Protein AF-A0A9W9YB08-F1 (afdb_monomer_lite)

Structure (mmCIF, N/CA/C/O backbone):
data_AF-A0A9W9YB08-F1
#
_entry.id   AF-A0A9W9YB08-F1
#
loop_
_atom_site.group_PDB
_atom_site.id
_atom_site.type_symbol
_atom_site.label_atom_id
_atom_site.label_alt_id
_atom_site.label_comp_id
_atom_site.label_asym_id
_atom_site.label_entity_id
_atom_site.label_seq_id
_atom_site.pdbx_PDB_ins_code
_atom_site.Cartn_x
_atom_site.Cartn_y
_atom_site.Cartn_z
_atom_site.occupancy
_atom_site.B_iso_or_equiv
_atom_site.auth_seq_id
_atom_site.auth_comp_id
_atom_site.auth_asym_id
_atom_site.auth_atom_id
_atom_site.pdbx_PDB_model_num
ATOM 1 N N . MET A 1 1 ? -26.400 12.741 21.927 1.00 71.25 1 MET A N 1
ATOM 2 C CA . MET A 1 1 ? -25.028 12.969 21.400 1.00 71.25 1 MET A CA 1
ATOM 3 C C . MET A 1 1 ? -23.936 12.501 22.371 1.00 71.25 1 MET A C 1
ATOM 5 O O . MET A 1 1 ? -22.891 12.057 21.921 1.00 71.25 1 MET A O 1
ATOM 9 N N . THR A 1 2 ? -24.168 12.526 23.688 1.00 83.62 2 THR A N 1
ATOM 10 C CA . THR A 1 2 ? -23.248 11.997 24.719 1.00 83.62 2 THR A CA 1
ATOM 11 C C . THR A 1 2 ? -22.978 10.495 24.599 1.00 83.62 2 THR A C 1
ATOM 13 O O . THR A 1 2 ? -21.904 10.031 24.972 1.00 83.62 2 THR A O 1
ATOM 16 N N . ASP A 1 3 ? -23.916 9.740 24.026 1.00 86.69 3 ASP A N 1
ATOM 17 C CA . ASP A 1 3 ? -23.779 8.299 23.798 1.00 86.69 3 ASP A CA 1
ATOM 18 C C . ASP A 1 3 ? -22.624 7.930 22.861 1.00 86.69 3 ASP A C 1
ATOM 20 O O . ASP A 1 3 ? -22.025 6.875 23.031 1.00 86.69 3 ASP A O 1
ATOM 24 N N . VAL A 1 4 ? -22.260 8.814 21.927 1.00 87.12 4 VAL A N 1
ATOM 25 C CA . VAL A 1 4 ? -21.148 8.602 20.980 1.00 87.12 4 VAL A CA 1
ATOM 26 C C . VAL A 1 4 ? -19.788 8.673 21.683 1.00 87.12 4 VAL A C 1
ATOM 28 O O . VAL A 1 4 ? -18.836 8.015 21.279 1.00 87.12 4 VAL A O 1
ATOM 31 N N . LEU A 1 5 ? -19.697 9.444 22.769 1.00 87.50 5 LEU A N 1
ATOM 32 C CA . LEU A 1 5 ? -18.472 9.604 23.557 1.00 87.50 5 LEU A CA 1
ATOM 33 C C . LEU A 1 5 ? -18.305 8.492 24.609 1.00 87.50 5 LEU A C 1
ATOM 35 O O . LEU A 1 5 ? -17.271 8.421 25.285 1.00 87.50 5 LEU A O 1
ATOM 39 N N . LYS A 1 6 ? -19.302 7.609 24.772 1.00 91.81 6 LYS A N 1
ATOM 40 C CA . LYS A 1 6 ? -19.220 6.489 25.715 1.00 91.81 6 LYS A CA 1
ATOM 41 C C . LYS A 1 6 ? -18.103 5.539 25.281 1.00 91.81 6 LYS A C 1
ATOM 43 O O . LYS A 1 6 ? -18.133 4.964 24.202 1.00 91.81 6 LYS A O 1
ATOM 48 N N . GLY A 1 7 ? -17.129 5.329 26.167 1.00 87.12 7 GLY A N 1
ATOM 49 C CA . GLY A 1 7 ? -16.077 4.325 25.978 1.00 87.12 7 GLY A CA 1
ATOM 50 C C . GLY A 1 7 ? -14.763 4.831 25.382 1.00 87.12 7 GLY A C 1
ATOM 51 O O . GLY A 1 7 ? -13.856 4.019 25.225 1.00 87.12 7 GLY A O 1
ATOM 52 N N . LEU A 1 8 ? -14.595 6.138 25.145 1.00 90.38 8 LEU A N 1
ATOM 53 C CA . LEU A 1 8 ? -13.322 6.696 24.658 1.00 90.38 8 LEU A CA 1
ATOM 54 C C . LEU A 1 8 ? -12.123 6.341 25.559 1.00 90.38 8 LEU A C 1
ATOM 56 O O . LEU A 1 8 ? -11.068 5.971 25.058 1.00 90.38 8 LEU A O 1
ATOM 60 N N . GLY A 1 9 ? -12.302 6.333 26.886 1.00 88.06 9 GLY A N 1
ATOM 61 C CA . GLY A 1 9 ? -11.256 5.927 27.840 1.00 88.06 9 GLY A CA 1
ATOM 62 C C . GLY A 1 9 ? -10.936 4.423 27.863 1.00 88.06 9 GLY A C 1
ATOM 63 O O . GLY A 1 9 ? -9.989 4.008 28.525 1.00 88.06 9 GLY A O 1
ATOM 64 N N . LYS A 1 10 ? -11.714 3.591 27.158 1.00 92.56 10 LYS A N 1
ATOM 65 C CA . LYS A 1 10 ? -11.470 2.143 27.032 1.00 92.56 10 LYS A CA 1
ATOM 66 C C . LYS A 1 10 ? -10.614 1.805 25.807 1.00 92.56 10 LYS A C 1
ATOM 68 O O . LYS A 1 10 ? -10.121 0.683 25.706 1.00 92.56 10 LYS A O 1
ATOM 73 N N . VAL A 1 11 ? -10.427 2.752 24.885 1.00 91.19 11 VAL A N 1
ATOM 74 C CA . VAL A 1 11 ? -9.624 2.554 23.675 1.00 91.19 11 VAL A CA 1
ATOM 75 C C . VAL A 1 11 ? -8.142 2.621 24.040 1.00 91.19 11 VAL A C 1
ATOM 77 O O . VAL A 1 11 ? -7.643 3.654 24.476 1.00 91.19 11 VAL A O 1
ATOM 80 N N . LYS A 1 12 ? -7.421 1.514 23.845 1.00 92.44 12 LYS A N 1
ATOM 81 C CA . LYS A 1 12 ? -5.959 1.457 23.970 1.00 92.44 12 LYS A CA 1
ATOM 82 C C . LYS A 1 12 ? -5.344 1.290 22.586 1.00 92.44 12 LYS A C 1
ATOM 84 O O . LYS A 1 12 ? -5.697 0.365 21.858 1.00 92.44 12 LYS A O 1
ATOM 89 N N . LEU A 1 13 ? -4.415 2.172 22.231 1.00 88.94 13 LEU A N 1
ATOM 90 C CA . LEU A 1 13 ? -3.612 2.037 21.016 1.00 88.94 13 LEU A CA 1
ATOM 91 C C . LEU A 1 13 ? -2.375 1.177 21.296 1.00 88.94 13 LEU A C 1
ATOM 93 O O . LEU A 1 13 ? -1.876 1.128 22.420 1.00 88.94 13 LEU A O 1
ATOM 97 N N . ARG A 1 14 ? -1.859 0.501 20.265 1.00 90.81 14 ARG A N 1
ATOM 98 C CA . ARG A 1 14 ? -0.585 -0.223 20.370 1.00 90.81 14 ARG A CA 1
ATOM 99 C C . ARG A 1 14 ? 0.571 0.771 20.410 1.00 90.81 14 ARG A C 1
ATOM 101 O O . ARG A 1 14 ? 0.605 1.698 19.603 1.00 90.81 14 ARG A O 1
ATOM 108 N N . SER A 1 15 ? 1.531 0.540 21.304 1.00 89.62 15 SER A N 1
ATOM 109 C CA . SER A 1 15 ? 2.791 1.282 21.279 1.00 89.62 15 SER A CA 1
ATOM 110 C C . SER A 1 15 ? 3.600 0.876 20.046 1.00 89.62 15 SER A C 1
ATOM 112 O O . SER A 1 15 ? 3.705 -0.311 19.726 1.00 89.62 15 SER A O 1
ATOM 114 N N . VAL A 1 16 ? 4.137 1.866 19.340 1.00 90.44 16 VAL A N 1
ATOM 115 C CA . VAL A 1 16 ? 5.003 1.683 18.173 1.00 90.44 16 VAL A CA 1
ATOM 116 C C . VAL A 1 16 ? 6.303 2.412 18.464 1.00 90.44 16 VAL A C 1
ATOM 118 O O . VAL A 1 16 ? 6.277 3.540 18.954 1.00 90.44 16 VAL A O 1
ATOM 121 N N . GLU A 1 17 ? 7.426 1.764 18.173 1.00 91.81 17 GLU A N 1
ATOM 122 C CA . GLU A 1 17 ? 8.748 2.375 18.288 1.00 91.81 17 GLU A CA 1
ATOM 123 C C . GLU A 1 17 ? 8.830 3.620 17.397 1.00 91.81 17 GLU A C 1
ATOM 125 O O . GLU A 1 17 ? 8.323 3.630 16.271 1.00 91.81 17 GLU A O 1
ATOM 130 N N . ARG A 1 18 ? 9.428 4.693 17.911 1.00 93.12 18 ARG A N 1
ATOM 131 C CA . ARG A 1 18 ? 9.477 5.996 17.245 1.00 93.12 18 ARG A CA 1
ATOM 132 C C . ARG A 1 18 ? 10.887 6.551 17.264 1.00 93.12 18 ARG A C 1
ATOM 134 O O . ARG A 1 18 ? 11.626 6.347 18.221 1.00 93.12 18 ARG A O 1
ATOM 141 N N . SER A 1 19 ? 11.236 7.268 16.202 1.00 90.62 19 SER A N 1
ATOM 142 C CA . SER A 1 19 ? 12.483 8.023 16.156 1.00 90.62 19 SER A CA 1
ATOM 143 C C . SER A 1 19 ? 12.407 9.205 17.133 1.00 90.62 19 SER A C 1
ATOM 145 O O . SER A 1 19 ? 11.303 9.568 17.557 1.00 90.62 19 SER A O 1
ATOM 147 N N . PRO A 1 20 ? 13.532 9.873 17.451 1.00 91.19 20 PRO A N 1
ATOM 148 C CA . PRO A 1 20 ? 13.512 11.091 18.266 1.00 91.19 20 PRO A CA 1
ATOM 149 C C . PRO A 1 20 ? 12.556 12.179 17.737 1.00 91.19 20 PRO A C 1
ATOM 151 O O . PRO A 1 20 ? 12.029 12.963 18.514 1.00 91.19 20 PRO A O 1
ATOM 154 N N . GLY A 1 21 ? 12.278 12.192 16.425 1.00 92.56 21 GLY A N 1
ATOM 155 C CA . GLY A 1 21 ? 11.318 13.097 15.779 1.00 92.56 21 GLY A CA 1
ATOM 156 C C . GLY A 1 21 ? 9.854 12.627 15.789 1.00 92.56 21 GLY A C 1
ATOM 157 O O . GLY A 1 21 ? 9.017 13.248 15.143 1.00 92.56 21 GLY A O 1
ATOM 158 N N . GLY A 1 22 ? 9.522 11.521 16.462 1.00 89.44 22 GLY A N 1
ATOM 159 C CA . GLY A 1 22 ? 8.142 11.042 16.619 1.00 89.44 22 GLY A CA 1
ATOM 160 C C . GLY A 1 22 ? 7.575 10.234 15.442 1.00 89.44 22 GLY A C 1
ATOM 161 O O . GLY A 1 22 ? 6.447 9.732 15.526 1.00 89.44 22 GLY A O 1
ATOM 162 N N . THR A 1 23 ? 8.340 10.039 14.367 1.00 89.00 23 THR A N 1
ATOM 163 C CA . THR A 1 23 ? 7.926 9.201 13.233 1.00 89.00 23 THR A CA 1
ATOM 164 C C . THR A 1 23 ? 7.932 7.726 13.646 1.00 89.00 23 THR A C 1
ATOM 166 O O . THR A 1 23 ? 8.953 7.250 14.149 1.00 89.00 23 THR A O 1
ATOM 169 N N . PRO A 1 24 ? 6.831 6.978 13.443 1.00 89.69 24 PRO A N 1
ATOM 170 C CA . PRO A 1 24 ? 6.813 5.539 13.685 1.00 89.69 24 PRO A CA 1
ATOM 171 C C . PRO A 1 24 ? 7.886 4.821 12.860 1.00 89.69 24 PRO A C 1
ATOM 173 O O . PRO A 1 24 ? 7.941 4.980 11.637 1.00 89.69 24 PRO A O 1
ATOM 176 N N . LEU A 1 25 ? 8.722 4.011 13.512 1.00 87.00 25 LEU A N 1
ATOM 177 C CA . LEU A 1 25 ? 9.697 3.171 12.825 1.00 87.00 25 LEU A CA 1
ATOM 178 C C . LEU A 1 25 ? 8.959 2.072 12.061 1.00 87.00 25 LEU A C 1
ATOM 180 O O . LEU A 1 25 ? 8.259 1.231 12.631 1.00 87.00 25 LEU A O 1
ATOM 184 N N . ARG A 1 26 ? 9.128 2.070 10.738 1.00 84.19 26 ARG A N 1
ATOM 185 C CA . ARG A 1 26 ? 8.648 0.985 9.883 1.00 84.19 26 ARG A CA 1
ATOM 186 C C . ARG A 1 26 ? 9.581 -0.210 10.036 1.00 84.19 26 ARG A C 1
ATOM 188 O O . ARG A 1 26 ? 10.773 -0.109 9.762 1.00 84.19 26 ARG A O 1
ATOM 195 N N . LYS A 1 27 ? 9.020 -1.354 10.428 1.00 81.31 27 LYS A N 1
ATOM 196 C CA . LYS A 1 27 ? 9.747 -2.626 10.402 1.00 81.31 27 LYS A CA 1
ATOM 197 C C . LYS A 1 27 ? 10.105 -2.976 8.954 1.00 81.31 27 LYS A C 1
ATOM 199 O O . LYS A 1 27 ? 9.295 -2.705 8.059 1.00 81.31 27 LYS A O 1
ATOM 204 N N . PRO A 1 28 ? 11.284 -3.572 8.708 1.00 78.06 28 PRO A N 1
ATOM 205 C CA . PRO A 1 28 ? 11.601 -4.082 7.386 1.00 78.06 28 PRO A CA 1
ATOM 206 C C . PRO A 1 28 ? 10.528 -5.099 6.966 1.00 78.06 28 PRO A C 1
ATOM 208 O O . PRO A 1 28 ? 10.014 -5.834 7.815 1.00 78.06 28 PRO A O 1
ATOM 211 N N . PRO A 1 29 ? 10.148 -5.124 5.677 1.00 74.88 29 PRO A N 1
ATOM 212 C CA . PRO A 1 29 ? 9.190 -6.101 5.188 1.00 74.88 29 PRO A CA 1
ATOM 213 C C . PRO A 1 29 ? 9.729 -7.508 5.446 1.00 74.88 29 PRO A C 1
ATOM 215 O O . PRO A 1 29 ? 10.917 -7.767 5.248 1.00 74.88 29 PRO A O 1
ATOM 218 N N . ILE A 1 30 ? 8.843 -8.403 5.878 1.00 77.75 30 ILE A N 1
ATOM 219 C CA . ILE A 1 30 ? 9.169 -9.817 6.060 1.00 77.75 30 ILE A CA 1
ATOM 220 C C . ILE A 1 30 ? 9.593 -10.359 4.693 1.00 77.75 30 ILE A C 1
ATOM 222 O O . ILE A 1 30 ? 8.894 -10.151 3.698 1.00 77.75 30 ILE A O 1
ATOM 226 N N . SER A 1 31 ? 10.764 -10.994 4.627 1.00 70.25 31 SER A N 1
ATOM 227 C CA . SER A 1 31 ? 11.212 -11.667 3.413 1.00 70.25 31 SER A CA 1
ATOM 228 C C . SER A 1 31 ? 10.251 -12.807 3.127 1.00 70.25 31 SER A C 1
ATOM 230 O O . SER A 1 31 ? 10.125 -13.723 3.934 1.00 70.25 31 SER A O 1
ATOM 232 N N . THR A 1 32 ? 9.549 -12.723 2.005 1.00 72.19 32 THR A N 1
ATOM 233 C CA . THR A 1 32 ? 8.677 -13.800 1.574 1.00 72.19 32 THR A CA 1
ATOM 234 C C . THR A 1 32 ? 9.469 -14.789 0.738 1.00 72.19 32 THR A C 1
ATOM 236 O O . THR A 1 32 ? 10.231 -14.404 -0.159 1.00 72.19 32 THR A O 1
ATOM 239 N N . ASP A 1 33 ? 9.285 -16.069 1.038 1.00 70.38 33 ASP A N 1
ATOM 240 C CA . ASP A 1 33 ? 9.812 -17.148 0.221 1.00 70.38 33 ASP A CA 1
ATOM 241 C C . ASP A 1 33 ? 9.137 -17.029 -1.145 1.00 70.38 33 ASP A C 1
ATOM 243 O O . ASP A 1 33 ? 7.909 -16.986 -1.241 1.00 70.38 33 ASP A O 1
ATOM 247 N N . GLY A 1 34 ? 9.926 -16.892 -2.212 1.00 76.25 34 GLY A N 1
ATOM 248 C CA . GLY A 1 34 ? 9.463 -16.585 -3.575 1.00 76.25 34 GLY A CA 1
ATOM 249 C C . GLY A 1 34 ? 8.602 -17.668 -4.240 1.00 76.25 34 GLY A C 1
ATOM 250 O O . GLY A 1 34 ? 8.581 -17.752 -5.462 1.00 76.25 34 GLY A O 1
ATOM 251 N N . SER A 1 35 ? 7.945 -18.507 -3.445 1.00 84.50 35 SER A N 1
ATOM 252 C CA . SER A 1 35 ? 7.010 -19.556 -3.831 1.00 84.50 35 SER A CA 1
ATOM 253 C C . SER A 1 35 ? 5.574 -19.028 -3.966 1.00 84.50 35 SER A C 1
ATOM 255 O O . SER A 1 35 ? 4.825 -19.484 -4.825 1.00 84.50 35 SER A O 1
ATOM 257 N N . ASP A 1 36 ? 5.185 -18.025 -3.169 1.00 91.12 36 ASP A N 1
ATOM 258 C CA . ASP A 1 36 ? 3.839 -17.443 -3.244 1.00 91.12 36 ASP A CA 1
ATOM 259 C C . ASP A 1 36 ? 3.679 -16.515 -4.477 1.00 91.12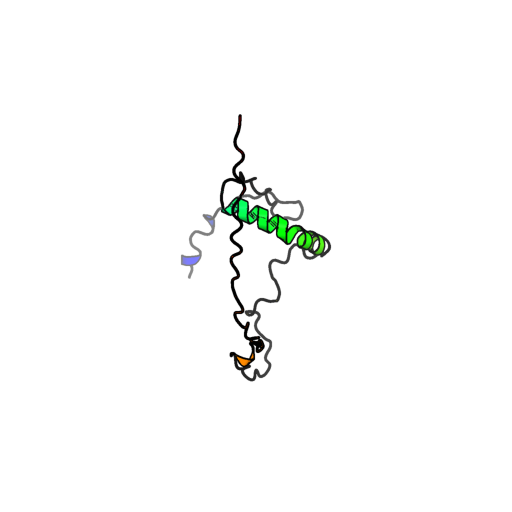 36 ASP A C 1
ATOM 261 O O . ASP A 1 36 ? 4.544 -15.666 -4.733 1.00 91.12 36 ASP A O 1
ATOM 265 N N . PRO A 1 37 ? 2.571 -16.612 -5.242 1.00 92.88 37 PRO A N 1
ATOM 266 C CA . PRO A 1 37 ? 2.332 -15.770 -6.416 1.00 92.88 37 PRO A CA 1
ATOM 267 C C . PRO A 1 37 ? 2.396 -14.264 -6.126 1.00 92.88 37 PRO A C 1
ATOM 269 O O . PRO A 1 37 ? 2.945 -13.514 -6.942 1.00 92.88 37 PRO A O 1
ATOM 272 N N . ALA A 1 38 ? 1.887 -13.791 -4.982 1.00 91.44 38 ALA A N 1
ATOM 273 C CA . ALA A 1 38 ? 1.934 -12.362 -4.658 1.00 91.44 38 ALA A CA 1
ATOM 274 C C . ALA A 1 38 ? 3.379 -11.889 -4.434 1.00 91.44 38 ALA A C 1
ATOM 276 O O . ALA A 1 38 ? 3.775 -10.815 -4.900 1.00 91.44 38 ALA A O 1
ATOM 277 N N . SER A 1 39 ? 4.191 -12.728 -3.799 1.00 89.56 39 SER A N 1
ATOM 278 C CA . SER A 1 39 ? 5.619 -12.504 -3.577 1.00 89.56 39 SER A CA 1
ATOM 279 C C . SER A 1 39 ? 6.407 -12.407 -4.882 1.00 89.56 39 SER A C 1
ATOM 281 O O . SER A 1 39 ? 7.216 -11.488 -5.053 1.00 89.56 39 SER A O 1
ATOM 283 N N . ILE A 1 40 ? 6.123 -13.285 -5.845 1.00 92.50 40 ILE A N 1
ATOM 284 C CA . ILE A 1 40 ? 6.737 -13.251 -7.180 1.00 92.50 40 ILE A CA 1
ATOM 285 C C . ILE A 1 40 ? 6.393 -11.939 -7.896 1.00 92.50 40 ILE A C 1
ATOM 287 O O . ILE A 1 40 ? 7.284 -11.250 -8.409 1.00 92.50 40 ILE A O 1
ATOM 291 N N . ILE A 1 41 ? 5.114 -11.549 -7.891 1.00 93.12 41 ILE A N 1
ATOM 292 C CA . ILE A 1 41 ? 4.655 -10.301 -8.517 1.00 93.12 41 ILE A CA 1
ATOM 293 C C . ILE A 1 41 ? 5.329 -9.094 -7.856 1.00 93.12 41 ILE A C 1
ATOM 295 O O . ILE A 1 41 ? 5.868 -8.230 -8.552 1.00 93.12 41 ILE A O 1
ATOM 299 N N . ALA A 1 42 ? 5.366 -9.042 -6.524 1.00 91.00 42 ALA A N 1
ATOM 300 C CA . ALA A 1 42 ? 6.001 -7.957 -5.784 1.00 91.00 42 ALA A CA 1
ATOM 301 C C . ALA A 1 42 ? 7.488 -7.813 -6.146 1.00 91.00 42 ALA A C 1
ATOM 303 O O . ALA A 1 42 ? 7.966 -6.700 -6.396 1.00 91.00 42 ALA A O 1
ATOM 304 N N . GLN A 1 43 ? 8.219 -8.928 -6.242 1.00 90.38 43 GLN A N 1
ATOM 305 C CA . GLN A 1 43 ? 9.619 -8.925 -6.664 1.00 90.38 43 GLN A CA 1
ATOM 306 C C . GLN A 1 43 ? 9.785 -8.437 -8.109 1.00 90.38 43 GLN A C 1
ATOM 308 O O . GLN A 1 43 ? 10.662 -7.608 -8.379 1.00 90.38 43 GLN A O 1
ATOM 313 N N . ALA A 1 44 ? 8.938 -8.897 -9.032 1.00 93.81 44 ALA A N 1
ATOM 314 C CA . ALA A 1 44 ? 8.969 -8.476 -10.430 1.00 93.81 44 ALA A CA 1
ATOM 315 C C . ALA A 1 44 ? 8.700 -6.969 -10.580 1.00 93.81 44 ALA A C 1
ATOM 317 O O . ALA A 1 44 ? 9.451 -6.271 -11.267 1.00 93.81 44 ALA A O 1
ATOM 318 N N . LEU A 1 45 ? 7.697 -6.436 -9.877 1.00 93.31 45 LEU A N 1
ATOM 319 C CA . LEU A 1 45 ? 7.397 -5.001 -9.854 1.00 93.31 45 LEU A CA 1
ATOM 320 C C . LEU A 1 45 ? 8.554 -4.197 -9.243 1.00 93.31 45 LEU A C 1
ATOM 322 O O . LEU A 1 45 ? 8.982 -3.193 -9.820 1.00 93.31 45 LEU A O 1
ATOM 326 N N . LYS A 1 46 ? 9.126 -4.664 -8.124 1.00 88.00 46 LYS A N 1
ATOM 327 C CA . LYS A 1 46 ? 10.279 -4.026 -7.465 1.00 88.00 46 LYS A CA 1
ATOM 328 C C . LYS A 1 46 ? 11.494 -3.941 -8.389 1.00 88.00 46 LYS A C 1
ATOM 330 O O . LYS A 1 46 ? 12.191 -2.923 -8.357 1.00 88.00 46 LYS A O 1
ATOM 335 N N . LYS A 1 47 ? 11.735 -4.974 -9.208 1.00 90.62 47 LYS A N 1
ATOM 336 C CA . LYS A 1 47 ? 12.780 -4.992 -10.247 1.00 90.62 47 LYS A CA 1
ATOM 337 C C . LYS A 1 47 ? 12.440 -4.037 -11.397 1.00 90.62 47 LYS A C 1
ATOM 339 O O . LYS A 1 47 ? 13.256 -3.178 -11.721 1.00 90.62 47 LYS A O 1
ATOM 344 N N . LYS A 1 48 ? 11.223 -4.112 -11.951 1.00 94.19 48 LYS A N 1
ATOM 345 C CA . LYS A 1 48 ? 10.762 -3.287 -13.088 1.00 94.19 48 LYS A CA 1
ATOM 346 C C . LYS A 1 48 ? 10.863 -1.787 -12.820 1.00 94.19 48 LYS A C 1
ATOM 348 O O . LYS A 1 48 ? 11.215 -1.019 -13.710 1.00 94.19 48 LYS A O 1
ATOM 353 N N . PHE A 1 49 ? 10.565 -1.366 -11.596 1.00 91.31 49 PHE A N 1
ATOM 354 C CA . PHE A 1 49 ? 10.553 0.047 -11.219 1.00 91.31 49 PHE A CA 1
ATOM 355 C C . PHE A 1 49 ? 11.766 0.472 -10.381 1.00 91.31 49 PHE A C 1
ATOM 357 O O . PHE A 1 49 ? 11.778 1.577 -9.839 1.00 91.31 49 PHE A O 1
ATOM 364 N N . ALA A 1 50 ? 12.817 -0.354 -10.292 1.00 86.19 50 ALA A N 1
ATOM 365 C CA . ALA A 1 50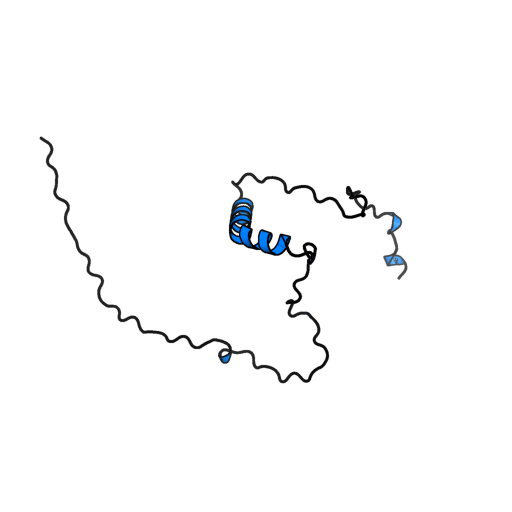 ? 14.016 -0.037 -9.511 1.00 86.19 50 ALA A CA 1
ATOM 366 C C . ALA A 1 50 ? 14.678 1.288 -9.933 1.00 86.19 50 ALA A C 1
ATOM 368 O O . ALA A 1 50 ? 15.170 2.027 -9.082 1.00 86.19 50 ALA A O 1
ATOM 369 N N . HIS A 1 51 ? 14.641 1.622 -11.227 1.00 84.00 51 HIS A N 1
ATOM 370 C CA . HIS A 1 51 ? 15.192 2.873 -11.749 1.00 84.00 51 HIS A CA 1
ATOM 371 C C . HIS A 1 51 ? 14.429 4.119 -11.266 1.00 84.00 51 HIS A C 1
ATOM 373 O O . HIS A 1 51 ? 15.051 5.135 -10.967 1.00 84.00 51 HIS A O 1
ATOM 379 N N . ARG A 1 52 ? 13.101 4.033 -11.100 1.00 82.69 52 ARG A N 1
ATOM 380 C CA . ARG A 1 52 ? 12.275 5.162 -10.634 1.00 82.69 52 ARG A CA 1
ATOM 381 C C . ARG A 1 52 ? 12.581 5.540 -9.188 1.00 82.69 52 ARG A C 1
ATOM 383 O O . ARG A 1 52 ? 12.678 6.719 -8.886 1.00 82.69 52 ARG A O 1
ATOM 390 N N . ARG A 1 53 ? 12.847 4.552 -8.324 1.00 68.94 53 ARG A N 1
ATOM 391 C CA . ARG A 1 53 ? 13.231 4.807 -6.924 1.00 68.94 53 ARG A CA 1
ATOM 392 C C . ARG A 1 53 ? 14.543 5.578 -6.793 1.00 68.94 53 ARG A C 1
ATOM 394 O O . ARG A 1 53 ? 14.689 6.329 -5.845 1.00 68.94 53 ARG A O 1
ATOM 401 N N . ARG A 1 54 ? 15.490 5.419 -7.726 1.00 66.81 54 ARG A N 1
ATOM 402 C CA . ARG A 1 54 ? 16.734 6.213 -7.729 1.00 66.81 54 ARG A CA 1
ATOM 403 C C . ARG A 1 54 ? 16.485 7.663 -8.138 1.00 66.81 54 ARG A C 1
ATOM 405 O O . ARG A 1 54 ? 17.093 8.557 -7.572 1.00 66.81 54 ARG A O 1
ATOM 412 N N . GLN A 1 55 ? 15.582 7.883 -9.091 1.00 60.31 55 GLN A N 1
ATOM 413 C CA . GLN A 1 55 ? 15.181 9.232 -9.497 1.00 60.31 55 GLN A CA 1
ATOM 414 C C . GLN A 1 55 ? 14.385 9.942 -8.388 1.00 60.31 55 GLN A C 1
ATOM 416 O O . GLN A 1 55 ? 14.559 11.133 -8.173 1.00 60.31 55 GLN A O 1
ATOM 421 N N . GLU A 1 56 ? 13.556 9.199 -7.652 1.00 57.31 56 GLU A N 1
ATOM 422 C CA . GLU A 1 56 ? 12.712 9.718 -6.570 1.00 57.31 56 GLU A CA 1
ATOM 423 C C . GLU A 1 56 ? 13.450 9.854 -5.229 1.00 57.31 56 GLU A C 1
ATOM 425 O O . GLU A 1 56 ? 13.141 10.755 -4.464 1.00 57.31 56 GLU A O 1
ATOM 430 N N . ALA A 1 57 ? 14.482 9.044 -4.958 1.00 55.81 57 ALA A N 1
ATOM 431 C CA . ALA A 1 57 ? 15.333 9.197 -3.768 1.00 55.81 57 ALA A CA 1
ATOM 432 C C . ALA A 1 57 ? 16.184 10.482 -3.788 1.00 55.81 57 ALA A C 1
ATOM 434 O O . ALA A 1 57 ? 16.622 10.935 -2.736 1.00 55.81 57 ALA A O 1
ATOM 435 N N . ASN A 1 58 ? 16.393 11.076 -4.969 1.00 50.38 58 ASN A N 1
ATOM 436 C CA . ASN A 1 58 ? 16.977 12.412 -5.119 1.00 50.38 58 ASN A CA 1
ATOM 437 C C . ASN A 1 58 ? 15.930 13.538 -5.025 1.00 50.38 58 ASN A C 1
ATOM 439 O O . ASN A 1 58 ? 16.294 14.710 -5.104 1.00 50.38 58 ASN A O 1
ATOM 443 N N . SER A 1 59 ? 14.645 13.209 -4.866 1.00 42.06 59 SER A N 1
ATOM 444 C CA . SER A 1 59 ? 13.605 14.182 -4.550 1.00 42.06 59 SER A CA 1
ATOM 445 C C . SER A 1 59 ? 13.466 14.279 -3.025 1.00 42.06 59 SER A C 1
ATOM 447 O O . SER A 1 59 ? 13.271 13.254 -2.371 1.00 42.06 59 SER A O 1
ATOM 449 N N . PRO A 1 60 ? 13.505 15.483 -2.428 1.00 47.78 60 PRO A N 1
ATOM 450 C CA . PRO A 1 60 ? 13.308 15.675 -0.987 1.00 47.78 60 PRO A CA 1
ATOM 451 C C . PRO A 1 60 ? 11.874 15.360 -0.505 1.00 47.78 60 PRO A C 1
ATOM 453 O O . PRO A 1 60 ? 11.550 15.595 0.654 1.00 47.78 60 P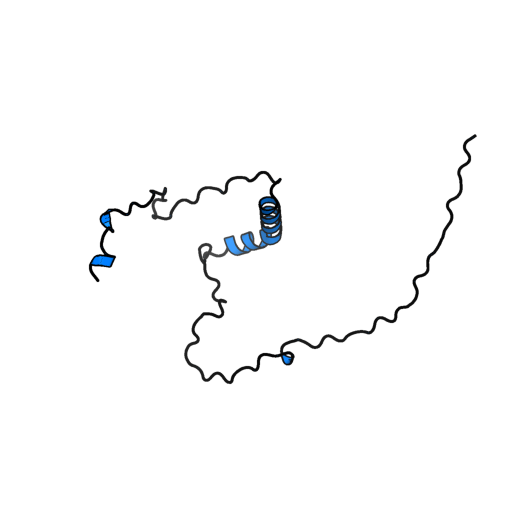RO A O 1
ATOM 456 N N . ASP A 1 61 ? 11.012 14.813 -1.368 1.00 46.84 61 ASP A N 1
ATOM 457 C CA . ASP A 1 61 ? 9.588 14.568 -1.126 1.00 46.84 61 ASP A CA 1
ATOM 458 C C . ASP A 1 61 ? 9.248 13.065 -1.043 1.00 46.84 61 ASP A C 1
ATOM 460 O O . ASP A 1 61 ? 8.219 12.602 -1.534 1.00 46.84 61 ASP A O 1
ATOM 464 N N . ALA A 1 62 ? 10.114 12.263 -0.412 1.00 50.06 62 ALA A N 1
ATOM 465 C CA . ALA A 1 62 ? 9.902 10.820 -0.213 1.00 50.06 62 ALA A CA 1
ATOM 466 C C . ALA A 1 62 ? 8.730 10.475 0.742 1.00 50.06 62 ALA A C 1
ATOM 468 O O . ALA A 1 62 ? 8.537 9.309 1.089 1.00 50.06 62 ALA A O 1
ATOM 469 N N . ASN A 1 63 ? 7.950 11.476 1.173 1.00 48.31 63 ASN A N 1
ATOM 470 C CA . ASN A 1 63 ? 6.779 11.326 2.037 1.00 48.31 63 ASN A CA 1
ATOM 471 C C . ASN A 1 63 ? 5.462 11.783 1.377 1.00 48.31 63 ASN A C 1
ATOM 473 O O . ASN A 1 63 ? 4.440 11.864 2.060 1.00 48.31 63 ASN A O 1
ATOM 477 N N . LYS A 1 64 ? 5.433 12.064 0.066 1.00 47.34 64 LYS A N 1
ATOM 478 C CA . LYS A 1 64 ? 4.170 12.361 -0.626 1.00 47.34 64 LYS A CA 1
ATOM 479 C C . LYS A 1 64 ? 3.401 11.090 -0.982 1.00 47.34 64 LYS A C 1
ATOM 481 O O . LYS A 1 64 ? 3.319 10.670 -2.135 1.00 47.34 64 LYS A O 1
ATOM 486 N N . GLU A 1 65 ? 2.719 10.528 0.010 1.00 50.28 65 GLU A N 1
ATOM 487 C CA . GLU A 1 65 ? 1.433 9.879 -0.252 1.00 50.28 65 GLU A CA 1
ATOM 488 C C . GLU A 1 65 ? 0.424 10.952 -0.683 1.00 50.28 65 GLU A C 1
ATOM 490 O O . GLU A 1 65 ? -0.356 11.422 0.130 1.00 50.28 65 GLU A O 1
ATOM 495 N N . ASN A 1 66 ? 0.514 11.414 -1.933 1.00 48.44 66 ASN A N 1
ATOM 496 C CA . ASN A 1 66 ? -0.571 12.003 -2.725 1.00 48.44 66 ASN A CA 1
ATOM 497 C C . ASN A 1 66 ? 0.031 12.499 -4.050 1.00 48.44 66 ASN A C 1
ATOM 499 O O . ASN A 1 66 ? 0.665 13.555 -4.106 1.00 48.44 66 ASN A O 1
ATOM 503 N N . SER A 1 67 ? -0.174 11.762 -5.143 1.00 40.91 67 SER A N 1
ATOM 504 C CA . SER A 1 67 ? -0.051 12.368 -6.470 1.00 40.91 67 SER A CA 1
ATOM 505 C C . SER A 1 67 ? -1.069 13.512 -6.569 1.00 40.91 67 SER A C 1
ATOM 507 O O . SER A 1 67 ? -2.260 13.247 -6.416 1.00 40.91 67 SER A O 1
ATOM 509 N N . PRO A 1 68 ? -0.687 14.749 -6.934 1.00 47.00 68 PRO A N 1
ATOM 510 C CA . PRO A 1 68 ? -1.649 15.822 -7.210 1.00 47.00 68 PRO A CA 1
ATOM 511 C C . PRO A 1 68 ? -2.427 15.607 -8.529 1.00 47.00 68 PRO A C 1
ATOM 513 O O . PRO A 1 68 ? -2.992 16.542 -9.079 1.00 47.00 68 PRO A O 1
ATOM 516 N N . GLY A 1 69 ? -2.455 14.378 -9.054 1.00 43.38 69 GLY A N 1
ATOM 517 C CA . GLY A 1 69 ? -3.188 13.980 -10.256 1.00 43.38 69 GLY A CA 1
ATOM 518 C C . GLY A 1 69 ? -4.468 13.197 -9.962 1.00 43.38 69 GLY A C 1
ATOM 519 O O . GLY A 1 69 ? -4.994 12.555 -10.867 1.00 43.38 69 GLY A O 1
ATOM 520 N N . SER A 1 70 ? -4.952 13.194 -8.713 1.00 50.25 70 SER A N 1
ATOM 521 C CA . SER A 1 70 ? -6.287 12.668 -8.421 1.00 50.25 70 SER A CA 1
ATOM 522 C C . SER A 1 70 ? -7.328 13.545 -9.128 1.00 50.25 70 SER A C 1
ATOM 524 O O . SER A 1 70 ? -7.379 14.748 -8.858 1.00 50.25 70 SER A O 1
ATOM 526 N N . PRO A 1 71 ? -8.200 12.982 -9.985 1.00 57.25 71 PRO A N 1
ATOM 527 C CA . PRO A 1 71 ? -9.269 13.740 -10.636 1.00 57.25 71 PRO A CA 1
ATOM 528 C C . PRO A 1 71 ? -10.346 14.201 -9.639 1.00 57.25 71 PRO A C 1
ATOM 530 O O . PRO A 1 71 ? -11.307 14.851 -10.030 1.00 57.25 71 PRO A O 1
ATOM 533 N N . PHE A 1 72 ? -10.193 13.868 -8.352 1.00 53.00 72 PHE A N 1
ATOM 534 C CA . PHE A 1 72 ? -11.070 14.295 -7.268 1.00 53.00 72 PHE A CA 1
ATOM 535 C C . PHE A 1 72 ? -10.632 15.616 -6.609 1.00 53.00 72 PHE A C 1
ATOM 537 O O . PHE A 1 72 ? -11.249 16.058 -5.642 1.00 53.00 72 PHE A O 1
ATOM 544 N N . GLY A 1 73 ? -9.565 16.257 -7.102 1.00 50.06 73 GLY A N 1
ATOM 545 C CA . GLY A 1 73 ? -9.210 17.611 -6.688 1.00 50.06 73 GLY A CA 1
ATOM 546 C C . GLY A 1 73 ? -10.272 18.597 -7.169 1.00 50.06 73 GLY A C 1
ATOM 547 O O . GLY A 1 73 ? -10.410 18.822 -8.368 1.00 50.06 73 GLY A O 1
ATOM 548 N N . THR A 1 74 ? -11.037 19.163 -6.238 1.00 54.34 74 THR A N 1
ATOM 549 C CA . THR A 1 74 ? -12.036 20.211 -6.486 1.00 54.34 74 THR A CA 1
ATOM 550 C C . THR A 1 74 ? -11.466 21.312 -7.392 1.00 54.34 74 THR A C 1
ATOM 552 O O . THR A 1 74 ? -10.466 21.927 -7.007 1.00 54.34 74 THR A O 1
ATOM 555 N N . PRO A 1 75 ? -12.063 21.604 -8.562 1.00 51.78 75 PRO A N 1
ATOM 556 C CA . PRO A 1 75 ? -11.603 22.714 -9.379 1.00 51.78 75 PRO A CA 1
ATOM 557 C C . PRO A 1 75 ? -12.048 24.042 -8.741 1.00 51.78 75 PRO A C 1
ATOM 559 O O . PRO A 1 75 ? -13.214 24.169 -8.354 1.00 51.78 75 PRO A O 1
ATOM 562 N N . PRO A 1 76 ? -11.168 25.055 -8.637 1.00 47.22 76 PRO A N 1
ATOM 563 C CA . PRO A 1 76 ? -11.613 26.415 -8.383 1.00 47.22 76 PRO A CA 1
ATOM 564 C C . PRO A 1 76 ? -12.448 26.885 -9.582 1.00 47.22 76 PRO A C 1
ATOM 566 O O . PRO A 1 76 ? -12.027 26.780 -10.735 1.00 47.22 76 PRO A O 1
ATOM 569 N N . SER A 1 77 ? -13.658 27.348 -9.266 1.00 54.81 77 SER A N 1
ATOM 570 C CA . SER A 1 77 ? -14.664 27.941 -10.152 1.00 54.81 77 SER A CA 1
ATOM 571 C C . SER A 1 77 ? -14.096 28.520 -11.455 1.00 54.81 77 SER A C 1
ATOM 573 O O . SER A 1 77 ? -13.399 29.531 -11.462 1.00 54.81 77 SER A O 1
ATOM 575 N N . SER A 1 78 ? -14.416 27.882 -12.575 1.00 53.47 78 SER A N 1
ATOM 576 C CA . SER A 1 78 ? -14.329 28.468 -13.914 1.00 53.47 78 SER A CA 1
ATOM 577 C C . SER A 1 78 ? -15.408 27.809 -14.786 1.00 53.47 78 SER A C 1
ATOM 579 O O . SER A 1 78 ? -15.761 26.657 -14.528 1.00 53.47 78 SER A O 1
ATOM 581 N N . PRO A 1 79 ? -16.025 28.518 -15.751 1.00 50.88 79 PRO A N 1
ATOM 582 C CA . PRO A 1 79 ? -17.215 28.029 -16.443 1.00 50.88 79 PRO A CA 1
ATOM 583 C C . PRO A 1 79 ? -16.825 26.913 -17.420 1.00 50.88 79 PRO A C 1
ATOM 585 O O . PRO A 1 79 ? -16.370 27.152 -18.539 1.00 50.88 79 PRO A O 1
ATOM 588 N N . ILE A 1 80 ? -16.976 25.671 -16.962 1.00 49.91 80 ILE A N 1
ATOM 589 C CA . ILE A 1 80 ? -16.683 24.451 -17.710 1.00 49.91 80 ILE A CA 1
ATOM 590 C C .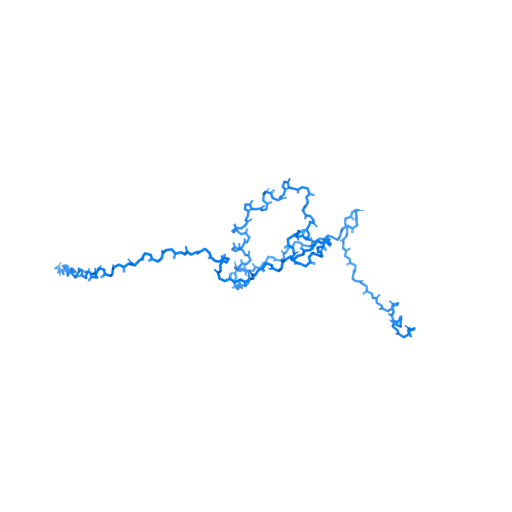 ILE A 1 80 ? -17.741 24.311 -18.809 1.00 49.91 80 ILE A C 1
ATOM 592 O O . ILE A 1 80 ? -18.872 23.901 -18.552 1.00 49.91 80 ILE A O 1
ATOM 596 N N . LYS A 1 81 ? -17.375 24.609 -20.061 1.00 61.94 81 LYS A N 1
ATOM 597 C CA . LYS A 1 81 ? -18.060 23.971 -21.193 1.00 61.94 81 LYS A CA 1
ATOM 598 C C . LYS A 1 81 ? -17.824 22.465 -21.034 1.00 61.94 81 LYS A C 1
ATOM 600 O O . LYS A 1 81 ? -16.659 22.086 -20.887 1.00 61.94 81 LYS A O 1
ATOM 605 N N . PRO A 1 82 ? -18.863 21.612 -21.019 1.00 63.97 82 PRO A N 1
ATOM 606 C CA . PRO A 1 82 ? -18.658 20.180 -20.876 1.00 63.97 82 PRO A CA 1
ATOM 607 C C . PRO A 1 82 ? -17.821 19.719 -22.061 1.00 63.97 82 PRO A C 1
ATOM 609 O O . PRO A 1 82 ? -18.253 19.807 -23.209 1.00 63.97 82 PRO A O 1
ATOM 612 N N . VAL A 1 83 ? -16.591 19.292 -21.785 1.00 65.88 83 VAL A N 1
ATOM 613 C CA . VAL A 1 83 ? -15.741 18.669 -22.794 1.00 65.88 83 VAL A CA 1
ATOM 614 C C . VAL A 1 83 ? -16.452 17.365 -23.148 1.00 65.88 83 VAL A C 1
ATOM 616 O O . VAL A 1 83 ? -16.592 16.518 -22.261 1.00 65.88 83 VAL A O 1
ATOM 619 N N . PRO A 1 84 ? -16.993 17.202 -24.369 1.00 70.12 84 PRO A N 1
ATOM 620 C CA . PRO A 1 84 ? -17.726 15.992 -24.692 1.00 70.12 84 PRO A CA 1
ATOM 621 C C . PRO A 1 84 ? -16.759 14.817 -24.557 1.00 70.12 84 PRO A C 1
ATOM 623 O O . PRO A 1 84 ? -15.682 14.806 -25.143 1.00 70.12 84 PRO A O 1
ATOM 626 N N . PHE A 1 85 ? -17.113 13.839 -23.733 1.00 76.31 85 PHE A N 1
ATOM 627 C CA . PHE A 1 85 ? -16.326 12.625 -23.575 1.00 76.31 85 PHE A CA 1
ATOM 628 C C . PHE A 1 85 ? -16.788 11.638 -24.649 1.00 76.31 85 PHE A C 1
ATOM 630 O O . PHE A 1 85 ? -17.980 11.356 -24.759 1.00 76.31 85 PHE A O 1
ATOM 637 N N . GLY A 1 86 ? -15.883 11.148 -25.498 1.00 69.62 86 GLY A N 1
ATOM 638 C CA . GLY A 1 86 ? -16.285 10.265 -26.593 1.00 69.62 86 GLY A CA 1
ATOM 639 C C . GLY A 1 86 ? -15.158 9.880 -27.552 1.00 69.62 86 GLY A C 1
ATOM 640 O O . GLY A 1 86 ? -14.019 10.306 -27.377 1.00 69.62 86 GLY A O 1
ATOM 641 N N . PRO A 1 87 ? -15.461 9.083 -28.593 1.00 69.56 87 PRO A N 1
ATOM 642 C CA . PRO A 1 87 ? -14.469 8.438 -29.461 1.00 69.56 87 PRO A CA 1
ATOM 643 C C . PRO A 1 87 ? -13.568 9.405 -30.241 1.00 69.56 87 PRO A C 1
ATOM 645 O O . PRO A 1 87 ? -12.520 8.991 -30.715 1.00 69.56 87 PRO A O 1
ATOM 648 N N . HIS A 1 88 ? -13.917 10.691 -30.331 1.00 73.50 88 HIS A N 1
ATOM 649 C CA . HIS A 1 88 ? -13.056 11.733 -30.901 1.00 73.50 88 HIS A CA 1
ATOM 650 C C . HIS A 1 88 ? -11.811 12.031 -30.040 1.00 73.50 88 HIS A C 1
ATOM 652 O O . HIS A 1 88 ? -10.852 12.614 -30.539 1.00 73.50 88 HIS A O 1
ATOM 658 N N . LEU A 1 89 ? -11.798 11.605 -28.767 1.00 74.69 89 LEU A N 1
ATOM 659 C CA . LEU A 1 89 ? -10.603 11.596 -27.914 1.00 74.69 89 LEU A CA 1
ATOM 660 C C . LEU A 1 89 ? -9.649 10.441 -28.258 1.00 74.69 89 LEU A C 1
ATOM 662 O O . LEU A 1 89 ? -8.484 10.451 -27.855 1.00 74.69 89 LEU A O 1
ATOM 666 N N . LEU A 1 90 ? -10.120 9.435 -28.998 1.00 77.88 90 LEU A N 1
ATOM 667 C CA . LEU A 1 90 ? -9.296 8.325 -29.455 1.00 77.88 90 LEU A CA 1
ATOM 668 C C . LEU A 1 90 ? -8.667 8.703 -30.797 1.00 77.88 90 LEU A C 1
ATOM 670 O O . LEU A 1 90 ? -9.352 9.014 -31.768 1.00 77.88 90 LEU A O 1
ATOM 674 N N . LYS A 1 91 ? -7.334 8.661 -30.868 1.00 74.75 91 LYS A N 1
ATOM 675 C CA . LYS A 1 91 ? -6.603 8.917 -32.114 1.00 74.75 91 LYS A CA 1
ATOM 676 C C . LYS A 1 91 ? -6.963 7.842 -33.138 1.00 74.75 91 LYS A C 1
ATOM 678 O O . LYS A 1 91 ? -6.740 6.655 -32.891 1.00 74.75 91 LYS A O 1
ATOM 683 N N . ALA A 1 92 ? -7.492 8.256 -34.289 1.00 70.56 92 ALA A N 1
ATOM 684 C CA . ALA A 1 92 ? -7.787 7.349 -35.388 1.00 70.56 92 ALA A CA 1
ATOM 685 C C . ALA A 1 92 ? -6.492 6.665 -35.848 1.00 70.56 92 ALA A C 1
ATOM 687 O O . ALA A 1 92 ? -5.567 7.293 -36.360 1.00 70.56 92 ALA A O 1
ATOM 688 N N . THR A 1 93 ? -6.412 5.359 -35.618 1.00 71.88 93 THR A N 1
ATOM 689 C CA . THR A 1 93 ? -5.310 4.522 -36.085 1.00 71.88 93 THR A CA 1
ATOM 690 C C . THR A 1 93 ? -5.630 4.039 -37.498 1.00 71.88 93 THR A C 1
ATOM 692 O O . THR A 1 93 ? -6.671 3.426 -37.742 1.00 71.88 93 THR A O 1
ATOM 695 N N . ASN A 1 94 ? -4.736 4.329 -38.446 1.00 67.25 94 ASN A N 1
ATOM 696 C CA . ASN A 1 94 ? -4.833 3.824 -39.809 1.00 67.25 94 ASN A CA 1
ATOM 697 C C . ASN A 1 94 ? -4.681 2.298 -39.789 1.00 67.25 94 ASN A C 1
ATOM 699 O O . ASN A 1 94 ? -3.574 1.773 -39.638 1.00 67.25 94 ASN A O 1
ATOM 703 N N . LYS A 1 95 ? -5.783 1.564 -39.978 1.00 65.94 95 LYS A N 1
ATOM 704 C CA . LYS A 1 95 ? -5.735 0.118 -40.219 1.00 65.94 95 LYS A CA 1
ATOM 705 C C . LYS A 1 95 ? -5.090 -0.128 -41.585 1.00 65.94 95 LYS A C 1
ATOM 707 O O . LYS A 1 95 ? -5.777 -0.204 -42.601 1.00 65.94 95 LYS A O 1
ATOM 712 N N . LYS A 1 96 ? -3.762 -0.287 -41.626 1.00 64.75 96 LYS A N 1
ATOM 713 C CA . LYS A 1 96 ? -3.101 -0.919 -42.776 1.00 64.75 96 LYS A CA 1
ATOM 714 C C . LYS A 1 96 ? -3.647 -2.341 -42.890 1.00 64.75 96 LYS A C 1
ATOM 716 O O . LYS A 1 96 ? -3.342 -3.197 -42.059 1.00 64.75 96 LYS A O 1
ATOM 721 N N . ARG A 1 97 ? -4.479 -2.576 -43.908 1.00 62.62 97 ARG A N 1
ATOM 722 C CA . ARG A 1 97 ? -4.903 -3.914 -44.332 1.00 62.62 97 ARG A CA 1
ATOM 723 C C . ARG A 1 97 ? -3.641 -4.739 -44.584 1.00 62.62 97 ARG A C 1
ATOM 725 O O . ARG A 1 97 ? -2.896 -4.452 -45.515 1.00 62.62 97 ARG A O 1
ATOM 732 N N . ARG A 1 98 ? -3.382 -5.738 -43.741 1.00 61.44 98 ARG A N 1
ATOM 733 C CA . ARG A 1 98 ? -2.386 -6.768 -44.043 1.00 61.44 98 ARG A CA 1
ATOM 734 C C . ARG A 1 98 ? -3.017 -7.674 -45.091 1.00 61.44 98 ARG A C 1
ATOM 736 O O . ARG A 1 98 ? -3.955 -8.402 -44.781 1.00 61.44 98 ARG A O 1
ATOM 743 N N . SER A 1 99 ? -2.561 -7.570 -46.335 1.00 60.44 99 SER A N 1
ATOM 744 C CA . SER A 1 99 ? -2.825 -8.591 -47.343 1.00 60.44 99 SER A CA 1
ATOM 745 C C . SER A 1 99 ? -2.264 -9.908 -46.816 1.00 60.44 99 SER A C 1
ATOM 747 O O . SER A 1 99 ? -1.069 -10.017 -46.546 1.00 60.44 99 SER A O 1
ATOM 749 N N . SER A 1 100 ? -3.133 -10.890 -46.607 1.00 62.62 100 SER A N 1
ATOM 750 C CA . SER A 1 100 ? -2.742 -12.254 -46.278 1.00 62.62 100 SER A CA 1
ATOM 751 C C . SER A 1 100 ? -2.075 -12.885 -47.497 1.00 62.62 100 SER A C 1
ATOM 753 O O . SER A 1 100 ? -2.748 -13.445 -48.359 1.00 62.62 100 SER A O 1
ATOM 755 N N . THR A 1 101 ? -0.754 -12.783 -47.594 1.00 57.12 101 THR A N 1
ATOM 756 C CA . THR A 1 101 ? 0.024 -13.546 -48.572 1.00 57.12 101 THR A CA 1
ATOM 757 C C . THR A 1 101 ? 0.688 -14.728 -47.874 1.00 57.12 101 THR A C 1
ATOM 759 O O . THR A 1 101 ? 1.682 -14.562 -47.176 1.00 57.12 101 THR A O 1
ATOM 762 N N . GLY A 1 102 ? 0.082 -15.904 -48.066 1.00 50.03 102 GLY A N 1
ATOM 763 C CA . GLY A 1 102 ? 0.753 -17.187 -48.301 1.00 50.03 102 GLY A CA 1
ATOM 764 C C . GLY A 1 102 ? 1.624 -17.775 -47.190 1.00 50.03 102 GLY A C 1
ATOM 765 O O . GLY A 1 102 ? 2.813 -17.494 -47.102 1.00 50.03 102 GLY A O 1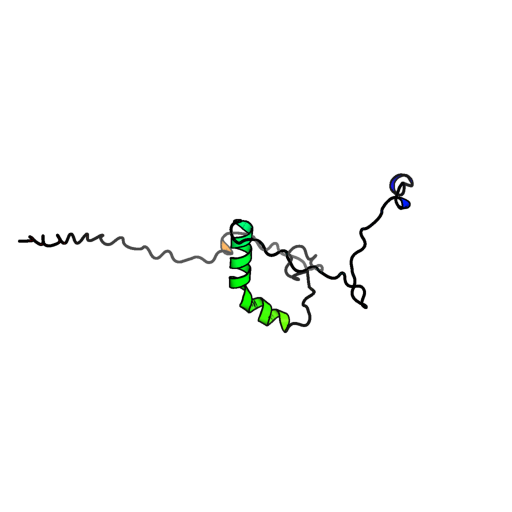
ATOM 766 N N . LEU A 1 103 ? 1.055 -18.718 -46.438 1.00 55.69 103 LEU A N 1
ATOM 767 C CA . LEU A 1 103 ? 1.796 -19.704 -45.654 1.00 55.69 103 LEU A CA 1
ATOM 768 C C . LEU A 1 103 ? 2.462 -20.705 -46.626 1.00 55.69 103 LEU A C 1
ATOM 770 O O . LEU A 1 103 ? 1.776 -21.573 -47.160 1.00 55.69 103 LEU A O 1
ATOM 774 N N . GLN A 1 104 ? 3.769 -20.603 -46.878 1.00 52.59 104 GLN A N 1
ATOM 775 C CA . GLN A 1 104 ? 4.504 -21.660 -47.586 1.00 52.59 104 GLN A CA 1
ATOM 776 C C . GLN A 1 104 ? 5.114 -22.619 -46.560 1.00 52.59 104 GLN A C 1
ATOM 778 O O . GLN A 1 104 ? 6.098 -22.303 -45.893 1.00 52.59 104 GLN A O 1
ATOM 783 N N . ARG A 1 105 ? 4.498 -23.797 -46.419 1.00 50.25 105 ARG A N 1
ATOM 784 C CA . ARG A 1 105 ? 5.076 -24.943 -45.707 1.00 50.25 105 ARG A CA 1
ATOM 785 C C . ARG A 1 105 ? 6.205 -25.507 -46.561 1.00 50.25 105 ARG A C 1
ATOM 787 O O . ARG A 1 105 ? 5.939 -26.139 -47.577 1.00 50.25 105 ARG A O 1
ATOM 794 N N . THR A 1 106 ? 7.452 -25.319 -46.149 1.00 50.50 106 THR A N 1
ATOM 795 C CA . THR A 1 106 ? 8.569 -26.081 -46.708 1.00 50.50 106 THR A C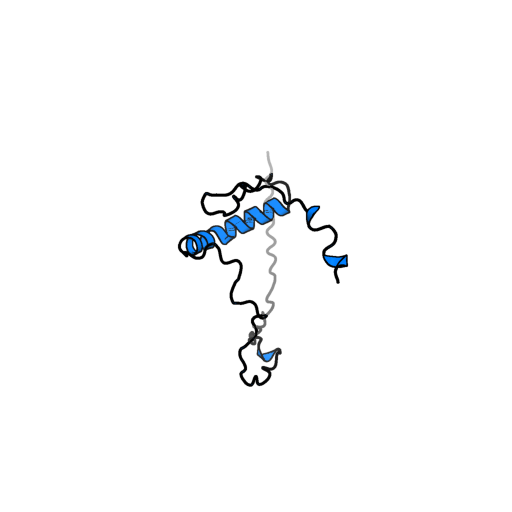A 1
ATOM 796 C C . THR A 1 106 ? 8.723 -27.362 -45.895 1.00 50.50 106 THR A C 1
ATOM 798 O O . THR A 1 106 ? 9.348 -27.405 -44.840 1.00 50.50 106 THR A O 1
ATOM 801 N N . THR A 1 107 ? 8.098 -28.433 -46.371 1.00 52.72 107 THR A N 1
ATOM 802 C CA . THR A 1 107 ? 8.407 -29.790 -45.920 1.00 52.72 107 THR A CA 1
ATOM 803 C C . THR A 1 107 ? 9.778 -30.167 -46.474 1.00 52.72 107 THR A C 1
ATOM 805 O O . THR A 1 107 ? 9.910 -30.413 -47.672 1.00 52.72 107 THR A O 1
ATOM 808 N N . LYS A 1 108 ? 10.809 -30.198 -45.627 1.00 57.66 108 LYS A N 1
ATOM 809 C CA . LYS A 1 108 ? 12.052 -30.912 -45.939 1.00 57.66 108 LYS A CA 1
ATOM 810 C C . LYS A 1 108 ? 12.041 -32.245 -45.185 1.00 57.66 108 LYS A C 1
ATOM 812 O O . LYS A 1 108 ? 11.962 -32.200 -43.958 1.00 57.66 108 LYS A O 1
ATOM 817 N N . PRO A 1 109 ? 12.098 -33.406 -45.857 1.00 55.66 109 PRO A N 1
ATOM 818 C CA . PRO A 1 109 ? 12.337 -34.667 -45.170 1.00 55.66 109 PRO A CA 1
ATOM 819 C C . PRO A 1 109 ? 13.815 -34.758 -44.763 1.00 55.66 109 PRO A C 1
ATOM 821 O O . PRO A 1 109 ? 14.714 -34.449 -45.546 1.00 55.66 109 PRO A O 1
ATOM 824 N N . SER A 1 110 ? 14.053 -35.139 -43.512 1.00 58.00 110 SER A N 1
ATOM 825 C CA . SER A 1 110 ? 15.366 -35.448 -42.942 1.00 58.00 110 SER A CA 1
ATOM 826 C C . SER A 1 110 ? 15.949 -36.735 -43.547 1.00 58.00 110 SER A C 1
ATOM 828 O O . SER A 1 110 ? 15.186 -37.687 -43.723 1.00 58.00 110 SER A O 1
ATOM 830 N N . PRO A 1 111 ? 17.265 -36.822 -43.818 1.00 61.50 111 PRO A N 1
ATOM 831 C CA . PRO A 1 111 ? 17.883 -38.066 -44.259 1.00 61.50 111 PRO A CA 1
ATOM 832 C C . PRO A 1 111 ? 18.036 -39.047 -43.087 1.00 61.50 111 PRO A C 1
ATOM 834 O O . PRO A 1 111 ? 18.525 -38.693 -42.014 1.00 61.50 111 PRO A O 1
ATOM 837 N N . LEU A 1 112 ? 17.582 -40.277 -43.323 1.00 55.53 112 LEU A N 1
ATOM 838 C CA . LEU A 1 112 ? 17.745 -41.452 -42.473 1.00 55.53 112 LEU A CA 1
ATOM 839 C C . LEU A 1 112 ? 19.243 -41.792 -42.410 1.00 55.53 112 LEU A C 1
ATOM 841 O O . LEU A 1 112 ? 19.866 -42.006 -43.448 1.00 55.53 112 LEU A O 1
ATOM 845 N N . VAL A 1 113 ? 19.827 -41.803 -41.212 1.00 61.31 113 VAL A N 1
ATOM 846 C CA . VAL A 1 113 ? 21.174 -42.344 -40.989 1.00 61.31 113 VAL A CA 1
ATOM 847 C C . VAL A 1 113 ? 21.013 -43.825 -40.652 1.00 61.31 113 VAL A C 1
ATOM 849 O O . VAL A 1 113 ? 20.561 -44.161 -39.560 1.00 61.31 113 VAL A O 1
ATOM 852 N N . GLU A 1 114 ? 21.325 -44.696 -41.611 1.00 50.12 114 GLU A N 1
ATOM 853 C CA . GLU A 1 114 ? 21.553 -46.123 -41.365 1.00 50.12 114 GLU A CA 1
ATOM 854 C C . GLU A 1 114 ? 22.845 -46.284 -40.556 1.00 50.12 114 GLU A C 1
ATOM 856 O O . GLU A 1 114 ? 23.896 -45.757 -40.918 1.00 50.12 114 GLU A O 1
ATOM 861 N N . ILE A 1 115 ? 22.744 -46.997 -39.437 1.00 51.91 115 ILE A N 1
ATOM 862 C CA . ILE A 1 115 ? 23.869 -47.417 -38.602 1.00 51.91 115 ILE A CA 1
ATOM 863 C C . ILE A 1 115 ? 24.194 -48.854 -39.025 1.00 51.91 115 ILE A C 1
ATOM 865 O O . ILE A 1 115 ? 23.336 -49.726 -38.891 1.00 51.91 115 ILE A O 1
ATOM 869 N N . CYS A 1 116 ? 25.400 -49.074 -39.552 1.00 49.38 116 CYS A N 1
ATOM 870 C CA . CYS A 1 116 ? 26.055 -50.385 -39.603 1.00 49.38 116 CYS A CA 1
ATOM 871 C C . CYS A 1 116 ? 27.033 -50.497 -38.433 1.00 49.38 116 CYS A C 1
ATOM 873 O O . CYS A 1 116 ? 27.696 -49.475 -38.138 1.00 49.38 116 CYS A O 1
#

Secondary structure (DSSP, 8-state):
-GGGGTTGGG--PPP--B-TTSPBPPPPPPPPPTTSHHHHHHHHHHHHTHHHHHHHHTSS-TT----TT-TTSPPPS--------SGGGS-----------------PPPPP----

Radius of gyration: 30.64 Å; chains: 1; bounding box: 51×79×76 Å

pLDDT: mean 70.78, std 16.78, range [40.91, 94.19]

Sequence (116 aa):
MTDVLKGLGKVKLRSVERSPGGTPLRKPPISTDGSDPASIIAQALKKKFAHRRRQEANSPDANKENSPGSPFGTPPSSPIKPVPFGPHLLKATNKKRRSSTGLQRTTKPSPLVEIC

InterPro domains:
  IPR007972 Mitochondrial fission regulator 1 [PTHR14215] (1-96)

Foldseek 3Di:
DVVVVPCPVVDDDDDADADPVRHGDDDDDDQDDCPDPVNVVVVVVCVVCVVVVVVCVVPPPPPPPPDPPDPPPDDDDDDDPPPDDDCVVPPDDPPPPDDDDDDDDDDDDDDDDDDD

Organism: NCBI:txid174260